Protein AF-A0A6J5FHF0-F1 (afdb_monomer_lite)

Secondary structure (DSSP, 8-state):
---HHHHHHHHHHHHHHHHHHHHHH-SSHHHHHHHHHHHHHHHHHHHHHHSTTTHHHHTTHHHHHHHHHHHHHHHHHHHHHHHHHHHT-HHHHHHHHHHHHIIIIIIHHHHHHHHTT-S-HHHHHHHHHHHHHHHHHHHHHTT-HHHHHHHHHHHHHHHHHTSPPPPP----------

Foldseek 3Di:
DDDPLRLQQLLLVLQLLLLVLQLVVPPDPLSVVLSVLSNVLSVVLNVQSVDPPRNVVSVLVNLVSLLVSLVSQLVQLVVQLVVCVVVVNVLSNLLSVLSNCLSVPQSNVLSVCVNVVNDDLLSSLVSQLSSLVSQLSSCVSVVNVSSNVSSVSSNVSSVVSNDDDPDPPPPPDPPPDD

Radius of gyration: 18.38 Å; chains: 1; bounding box: 41×27×75 Å

pLDDT: mean 75.85, std 14.88, range [37.03, 94.38]

Sequence (178 aa):
MLSRKSKAIASPVIFLLSSLGLTSTGPNALVVIGGMCLSLAATLCLFANLIPGFGARYGRLIPTFSLLSNVPLTINGIFMVQGGMATGHTGLAVAGACLALSNAVFYGSANLRGFLGKISAKAHAHYSMVAGLLIAVAGAALFNPVLTFIGFGYVMEASLRKRPMPAPAEEMEPEIAA

Organism: NCBI:txid1723730

Structure (mmCIF, N/CA/C/O backbone):
data_AF-A0A6J5FHF0-F1
#
_entry.id   AF-A0A6J5FHF0-F1
#
loop_
_atom_site.group_PDB
_atom_site.id
_atom_site.type_symbol
_atom_site.label_atom_id
_atom_site.label_alt_id
_atom_site.label_comp_id
_atom_site.label_asym_id
_atom_site.label_entity_id
_atom_site.label_seq_id
_atom_site.pdbx_PDB_ins_code
_atom_site.Cartn_x
_atom_site.Cartn_y
_atom_site.Cartn_z
_atom_site.occupancy
_atom_site.B_iso_or_equiv
_atom_site.auth_seq_id
_atom_site.auth_comp_id
_atom_site.auth_asym_id
_atom_site.auth_atom_id
_atom_site.pdbx_PDB_model_num
ATOM 1 N N . MET A 1 1 ? -8.012 -14.762 21.261 1.00 47.78 1 MET A N 1
ATOM 2 C CA . MET A 1 1 ? -8.523 -13.482 20.706 1.00 47.78 1 MET A CA 1
ATOM 3 C C . MET A 1 1 ? -7.720 -12.341 21.322 1.00 47.78 1 MET A C 1
ATOM 5 O O . MET A 1 1 ? -7.587 -12.328 22.534 1.00 47.78 1 MET A O 1
ATOM 9 N N . LEU A 1 2 ? -7.156 -11.422 20.530 1.00 48.09 2 LEU A N 1
ATOM 10 C CA . LEU A 1 2 ? -6.425 -10.253 21.055 1.00 48.09 2 LEU A CA 1
ATOM 11 C C . LEU A 1 2 ? -7.374 -9.306 21.815 1.00 48.09 2 LEU A C 1
ATOM 13 O O . LEU A 1 2 ? -8.484 -9.056 21.333 1.00 48.09 2 LEU A O 1
ATOM 17 N N . SER A 1 3 ? -6.933 -8.768 22.960 1.00 63.22 3 SER A N 1
ATOM 18 C CA . SER A 1 3 ? -7.701 -7.784 23.741 1.00 63.22 3 SER A CA 1
ATOM 19 C C . SER A 1 3 ? -7.915 -6.481 22.947 1.00 63.22 3 SER A C 1
ATOM 21 O O . SER A 1 3 ? -7.184 -6.201 21.991 1.00 63.22 3 SER A O 1
ATOM 23 N N . ARG A 1 4 ? -8.908 -5.655 23.325 1.00 56.09 4 ARG A N 1
ATOM 24 C CA . ARG A 1 4 ? -9.188 -4.357 22.665 1.00 56.09 4 ARG A CA 1
ATOM 25 C C . ARG A 1 4 ? -7.950 -3.455 22.609 1.00 56.09 4 ARG A C 1
ATOM 27 O O . ARG A 1 4 ? -7.680 -2.865 21.566 1.00 56.09 4 ARG A O 1
ATOM 34 N N . LYS A 1 5 ? -7.163 -3.421 23.690 1.00 58.66 5 LYS A N 1
ATOM 35 C CA . LYS A 1 5 ? -5.894 -2.680 23.758 1.00 58.66 5 LYS A CA 1
ATOM 36 C C . LYS A 1 5 ? -4.866 -3.249 22.777 1.00 58.66 5 LYS A C 1
ATOM 38 O O . LYS A 1 5 ? -4.247 -2.501 22.030 1.00 58.66 5 LYS A O 1
ATOM 43 N N . SER A 1 6 ? -4.757 -4.575 22.691 1.00 58.62 6 SER A N 1
ATOM 44 C CA . SER A 1 6 ? -3.827 -5.233 21.768 1.00 58.62 6 SER A CA 1
ATOM 45 C C . SER A 1 6 ? -4.174 -4.983 20.295 1.00 58.62 6 SER A C 1
ATOM 47 O O . SER A 1 6 ? -3.270 -4.800 19.491 1.00 58.62 6 SER A O 1
ATOM 49 N N . LYS A 1 7 ? -5.461 -4.908 19.920 1.00 57.69 7 LYS A N 1
ATOM 50 C CA . LYS A 1 7 ? -5.877 -4.563 18.542 1.00 57.69 7 LYS A CA 1
ATOM 51 C C . LYS A 1 7 ? -5.636 -3.091 18.194 1.00 57.69 7 LYS A C 1
ATOM 53 O O . LYS A 1 7 ? -5.236 -2.788 17.067 1.00 57.69 7 LYS A O 1
ATOM 58 N N . ALA A 1 8 ? -5.862 -2.197 19.159 1.00 62.22 8 ALA A N 1
ATOM 59 C CA . ALA A 1 8 ? -5.604 -0.766 19.013 1.00 62.22 8 ALA A CA 1
ATOM 60 C C . ALA A 1 8 ? -4.111 -0.462 18.804 1.00 62.22 8 ALA A C 1
ATOM 62 O O . ALA A 1 8 ? -3.779 0.493 18.112 1.00 62.22 8 ALA A O 1
ATOM 63 N N . ILE A 1 9 ? -3.221 -1.299 19.347 1.00 64.81 9 ILE A N 1
ATOM 64 C CA . ILE A 1 9 ? -1.764 -1.189 19.181 1.00 64.81 9 ILE A CA 1
ATOM 65 C C . ILE A 1 9 ? -1.276 -1.950 17.939 1.00 64.81 9 ILE A C 1
ATOM 67 O O . ILE A 1 9 ? -0.436 -1.445 17.201 1.00 64.81 9 ILE A O 1
ATOM 71 N N . ALA A 1 10 ? -1.827 -3.134 17.653 1.00 65.81 10 ALA A N 1
ATOM 72 C CA . ALA A 1 10 ? -1.384 -3.961 16.530 1.00 65.81 10 ALA A CA 1
ATOM 73 C C . ALA A 1 10 ? -1.563 -3.269 15.171 1.00 65.81 10 ALA A C 1
ATOM 75 O O . ALA A 1 10 ? -0.702 -3.394 14.307 1.00 65.81 10 ALA A O 1
ATOM 76 N N . SER A 1 11 ? -2.650 -2.514 14.984 1.00 67.25 11 SER A N 1
ATOM 77 C CA . SER A 1 11 ? -2.938 -1.879 13.690 1.00 67.25 11 SER A CA 1
ATOM 78 C C . SER A 1 11 ? -1.938 -0.757 13.350 1.00 67.25 11 SER A C 1
ATOM 80 O O . SER A 1 11 ? -1.347 -0.816 12.272 1.00 67.25 11 SER A O 1
ATOM 82 N N . PRO A 1 12 ? -1.648 0.211 14.250 1.00 68.25 12 PRO A N 1
ATOM 83 C CA . PRO A 1 12 ? -0.564 1.176 14.051 1.00 68.25 12 PRO A CA 1
ATOM 84 C C . PRO A 1 12 ? 0.818 0.535 13.915 1.00 68.25 12 PRO A C 1
ATOM 86 O O . PRO A 1 12 ? 1.611 1.017 13.119 1.00 68.25 12 PRO A O 1
ATOM 89 N N . VAL A 1 13 ? 1.112 -0.550 14.644 1.00 73.81 13 VAL A N 1
ATOM 90 C CA . VAL A 1 13 ? 2.405 -1.252 14.533 1.00 73.81 13 VAL A CA 1
ATOM 91 C C . VAL A 1 13 ? 2.569 -1.898 13.158 1.00 73.81 13 VAL A C 1
ATOM 93 O O . VAL A 1 13 ? 3.599 -1.708 12.519 1.00 73.81 13 VAL A O 1
ATOM 96 N N . ILE A 1 14 ? 1.558 -2.619 12.665 1.00 71.69 14 ILE A N 1
ATOM 97 C CA . ILE A 1 14 ? 1.587 -3.220 11.321 1.00 71.69 14 ILE A CA 1
ATOM 98 C C . ILE A 1 14 ? 1.722 -2.126 10.260 1.00 71.69 14 ILE A C 1
ATOM 100 O O . ILE A 1 14 ? 2.511 -2.268 9.326 1.00 71.69 14 ILE A O 1
ATOM 104 N N . PHE A 1 15 ? 0.990 -1.023 10.424 1.00 72.62 15 PHE A N 1
ATOM 105 C CA . PHE A 1 15 ? 1.056 0.122 9.522 1.00 72.62 15 PHE A CA 1
ATOM 106 C C . PHE A 1 15 ? 2.447 0.775 9.535 1.00 72.62 15 PHE A C 1
ATOM 108 O O . PHE A 1 15 ? 2.986 1.043 8.468 1.00 72.62 15 PHE A O 1
ATOM 115 N N . LEU A 1 16 ? 3.061 0.932 10.715 1.00 79.88 16 LEU A N 1
ATOM 116 C CA . LEU A 1 16 ? 4.402 1.495 10.896 1.00 79.88 16 LEU A CA 1
ATOM 117 C C . LEU A 1 16 ? 5.485 0.615 10.273 1.00 79.88 16 LEU A C 1
ATOM 119 O O . LEU A 1 16 ? 6.341 1.105 9.545 1.00 79.88 16 LEU A O 1
ATOM 123 N N . LEU A 1 17 ? 5.450 -0.692 10.534 1.00 78.81 17 LEU A N 1
ATOM 124 C CA . LEU A 1 17 ? 6.390 -1.635 9.927 1.00 78.81 17 LEU A CA 1
ATOM 125 C C . LEU A 1 17 ? 6.252 -1.631 8.404 1.00 78.81 17 LEU A C 1
ATOM 127 O O . LEU A 1 17 ? 7.248 -1.644 7.682 1.00 78.81 17 LEU A O 1
ATOM 131 N N . SER A 1 18 ? 5.014 -1.550 7.918 1.00 72.88 18 SER A N 1
ATOM 132 C CA . SER A 1 18 ? 4.734 -1.522 6.489 1.00 72.88 18 SER A CA 1
ATOM 133 C C . SER A 1 18 ? 5.246 -0.249 5.820 1.00 72.88 18 SER A C 1
ATOM 135 O O . SER A 1 18 ? 5.879 -0.300 4.768 1.00 72.88 18 SER A O 1
ATOM 137 N N . SER A 1 19 ? 5.007 0.905 6.435 1.00 76.81 19 SER A N 1
ATOM 138 C CA . SER A 1 19 ? 5.447 2.196 5.916 1.00 76.81 19 SER A CA 1
ATOM 139 C C . SER A 1 19 ? 6.965 2.378 6.002 1.00 76.81 19 SER A C 1
ATOM 141 O O . SER A 1 19 ? 7.562 2.964 5.097 1.00 76.81 19 SER A O 1
ATOM 143 N N . LEU A 1 20 ? 7.607 1.829 7.039 1.00 81.19 20 LEU A N 1
ATOM 144 C CA . LEU A 1 20 ? 9.064 1.779 7.144 1.00 81.19 20 LEU A CA 1
ATOM 145 C C . LEU A 1 20 ? 9.659 0.891 6.049 1.00 81.19 20 LEU A C 1
ATOM 147 O O . LEU A 1 20 ? 10.632 1.290 5.415 1.00 81.19 20 LEU A O 1
ATOM 151 N N . GLY A 1 21 ? 9.037 -0.257 5.765 1.00 78.88 21 GLY A N 1
ATOM 152 C CA . GLY A 1 21 ? 9.425 -1.122 4.649 1.00 78.88 21 GLY A CA 1
ATOM 153 C C . GLY A 1 21 ? 9.294 -0.429 3.288 1.00 78.88 21 GLY A C 1
ATOM 154 O O . GLY A 1 21 ? 10.194 -0.529 2.458 1.00 78.88 21 GLY A O 1
ATOM 155 N N . LEU A 1 22 ? 8.221 0.336 3.066 1.00 75.19 22 LEU A N 1
ATOM 156 C CA . LEU A 1 22 ? 8.047 1.170 1.866 1.00 75.19 22 LEU A CA 1
ATOM 157 C C . LEU A 1 22 ? 9.104 2.277 1.763 1.00 75.19 22 LEU A C 1
ATOM 159 O O . LEU A 1 22 ? 9.606 2.545 0.676 1.00 75.19 22 LEU A O 1
ATOM 163 N N . THR A 1 23 ? 9.461 2.897 2.888 1.00 81.12 23 THR A N 1
ATOM 164 C CA . THR A 1 23 ? 10.517 3.917 2.946 1.00 81.12 23 THR A CA 1
ATOM 165 C C . THR A 1 23 ? 11.887 3.333 2.609 1.00 81.12 23 THR A C 1
ATOM 167 O O . THR A 1 23 ? 12.658 3.962 1.896 1.00 81.12 23 THR A O 1
ATOM 170 N N . SER A 1 24 ? 12.206 2.139 3.111 1.00 77.19 24 SER A N 1
ATOM 171 C CA . SER A 1 24 ? 13.538 1.545 2.953 1.00 77.19 24 SER A CA 1
ATOM 172 C C . SER A 1 24 ? 13.738 0.827 1.622 1.00 77.19 24 SER A C 1
ATOM 174 O O . SER A 1 24 ? 14.859 0.765 1.127 1.00 77.19 24 SER A O 1
ATOM 176 N N . THR A 1 25 ? 12.666 0.286 1.042 1.00 72.50 25 THR A N 1
ATOM 177 C CA . THR A 1 25 ? 12.721 -0.507 -0.200 1.00 72.50 25 THR A CA 1
ATOM 178 C C . THR A 1 25 ? 12.052 0.178 -1.388 1.00 72.50 25 THR A C 1
ATOM 180 O O . THR A 1 25 ? 11.856 -0.439 -2.437 1.00 72.50 25 THR A O 1
ATOM 183 N N . GLY A 1 26 ? 11.676 1.449 -1.228 1.00 69.44 26 GLY A N 1
ATOM 184 C CA . GLY A 1 26 ? 10.990 2.218 -2.253 1.00 69.44 26 GLY A CA 1
ATOM 185 C C . GLY A 1 26 ? 11.813 2.287 -3.545 1.00 69.44 26 GLY A C 1
ATOM 186 O O . GLY A 1 26 ? 12.977 2.679 -3.495 1.00 69.44 26 GLY A O 1
ATOM 187 N N . PRO A 1 27 ? 11.231 1.961 -4.715 1.00 70.62 27 PRO A N 1
ATOM 188 C CA . PRO A 1 27 ? 11.955 1.964 -5.987 1.00 70.62 27 PRO A CA 1
ATOM 189 C C . PRO A 1 27 ? 12.396 3.365 -6.437 1.00 70.62 27 PRO A C 1
ATOM 191 O O . PRO A 1 27 ? 13.185 3.482 -7.370 1.00 70.62 27 PRO A O 1
ATOM 194 N N . ASN A 1 28 ? 11.886 4.434 -5.810 1.00 77.75 28 ASN A N 1
ATOM 195 C CA . ASN A 1 28 ? 12.339 5.806 -6.022 1.00 77.75 28 ASN A CA 1
ATOM 196 C C . ASN A 1 28 ? 11.937 6.754 -4.883 1.00 77.75 28 ASN A C 1
ATOM 198 O O . ASN A 1 28 ? 11.167 6.404 -3.986 1.00 77.75 28 ASN A O 1
ATOM 202 N N . ALA A 1 29 ? 12.415 7.997 -4.981 1.00 80.44 29 ALA A N 1
ATOM 203 C CA . ALA A 1 29 ? 12.184 9.052 -4.002 1.00 80.44 29 ALA A CA 1
ATOM 204 C C . ALA A 1 29 ? 10.698 9.320 -3.707 1.00 80.44 29 ALA A C 1
ATOM 206 O O . ALA A 1 29 ? 10.357 9.593 -2.562 1.00 80.44 29 ALA A O 1
ATOM 207 N N . LEU A 1 30 ? 9.796 9.206 -4.690 1.00 80.06 30 LEU A N 1
ATOM 208 C CA . LEU A 1 30 ? 8.364 9.436 -4.461 1.00 80.06 30 LEU A CA 1
ATOM 209 C C . LEU A 1 30 ? 7.758 8.364 -3.547 1.00 80.06 30 LEU A C 1
ATOM 211 O O . LEU A 1 30 ? 6.991 8.695 -2.642 1.00 80.06 30 LEU A O 1
ATOM 215 N N . VAL A 1 31 ? 8.136 7.094 -3.723 1.00 76.75 31 VAL A N 1
ATOM 216 C CA . VAL A 1 31 ? 7.705 6.018 -2.814 1.00 76.75 31 VAL A CA 1
ATOM 217 C C . VAL A 1 31 ? 8.299 6.194 -1.430 1.00 76.75 31 VAL A C 1
ATOM 219 O O . VAL A 1 31 ? 7.584 6.025 -0.445 1.00 76.75 31 VAL A O 1
ATOM 222 N N . VAL A 1 32 ? 9.571 6.586 -1.352 1.00 81.56 32 VAL A N 1
ATOM 223 C CA . VAL A 1 32 ? 10.243 6.857 -0.078 1.00 81.56 32 VAL A CA 1
ATOM 224 C C . VAL A 1 32 ? 9.525 7.984 0.671 1.00 81.56 32 VAL A C 1
ATOM 226 O O . VAL A 1 32 ? 9.194 7.817 1.840 1.00 81.56 32 VAL A O 1
ATOM 229 N N . ILE A 1 33 ? 9.186 9.089 -0.001 1.00 82.38 33 ILE A N 1
ATOM 230 C CA . ILE A 1 33 ? 8.418 10.202 0.582 1.00 82.38 33 ILE A CA 1
ATOM 231 C C . ILE A 1 33 ? 7.037 9.734 1.055 1.00 82.38 33 ILE A C 1
ATOM 233 O O . ILE A 1 33 ? 6.651 10.021 2.189 1.00 82.38 33 ILE A O 1
ATOM 237 N N . GLY A 1 34 ? 6.312 8.968 0.234 1.00 79.62 34 GLY A N 1
ATOM 238 C CA . GLY A 1 34 ? 5.025 8.388 0.626 1.00 79.62 34 GLY A CA 1
ATOM 239 C C . GLY A 1 34 ? 5.141 7.488 1.862 1.00 79.62 34 GLY A C 1
ATOM 240 O O . GLY A 1 34 ? 4.358 7.624 2.804 1.00 79.62 34 GLY A O 1
ATOM 241 N N . GLY A 1 35 ? 6.158 6.624 1.898 1.00 80.56 35 GLY A N 1
ATOM 242 C CA . GLY A 1 35 ? 6.484 5.761 3.032 1.00 80.56 35 GLY A CA 1
ATOM 243 C C . GLY A 1 35 ? 6.832 6.545 4.299 1.00 80.56 35 GLY A C 1
ATOM 244 O O . GLY A 1 35 ? 6.345 6.201 5.378 1.00 80.56 35 GLY A O 1
ATOM 245 N N . MET A 1 36 ? 7.597 7.636 4.188 1.00 83.12 36 MET A N 1
ATOM 246 C CA . MET A 1 36 ? 7.930 8.507 5.321 1.00 83.12 36 MET A CA 1
ATOM 247 C C . MET A 1 36 ? 6.676 9.162 5.906 1.00 83.12 36 MET A C 1
ATOM 249 O O . MET A 1 36 ? 6.474 9.121 7.120 1.00 83.12 36 MET A O 1
ATOM 253 N N . CYS A 1 37 ? 5.793 9.704 5.059 1.00 80.56 37 CYS A N 1
ATOM 254 C CA . CYS A 1 37 ? 4.525 10.289 5.503 1.00 80.56 37 CYS A CA 1
ATOM 255 C C . CYS A 1 37 ? 3.636 9.261 6.219 1.00 80.56 37 CYS A C 1
ATOM 257 O O . CYS A 1 37 ? 3.074 9.556 7.276 1.00 80.56 37 CYS A O 1
ATOM 259 N N . LEU A 1 38 ? 3.543 8.042 5.680 1.00 79.25 38 LEU A N 1
ATOM 260 C CA . LEU A 1 38 ? 2.806 6.943 6.308 1.00 79.25 38 LEU A CA 1
ATOM 261 C C . LEU A 1 38 ? 3.432 6.522 7.647 1.00 79.25 38 LEU A C 1
ATOM 263 O O . LEU A 1 38 ? 2.706 6.292 8.611 1.00 79.25 38 LEU A O 1
ATOM 267 N N . SER A 1 39 ? 4.764 6.489 7.737 1.00 82.25 39 SER A N 1
ATOM 268 C CA . SER A 1 39 ? 5.495 6.128 8.962 1.00 82.25 39 SER A CA 1
ATOM 269 C C . SER A 1 39 ? 5.295 7.149 10.065 1.00 82.25 39 SER A C 1
ATOM 271 O O . SER A 1 39 ? 5.069 6.779 11.218 1.00 82.25 39 SER A O 1
ATOM 273 N N . LEU A 1 40 ? 5.297 8.434 9.714 1.00 80.50 40 LEU A N 1
ATOM 274 C CA . LEU A 1 40 ? 4.969 9.501 10.648 1.00 80.50 40 LEU A CA 1
ATOM 275 C C . LEU A 1 40 ? 3.533 9.351 11.167 1.00 80.50 40 LEU A C 1
ATOM 277 O O . LEU A 1 40 ? 3.310 9.404 12.374 1.00 80.50 40 LEU A O 1
ATOM 281 N N . ALA A 1 41 ? 2.568 9.086 10.281 1.00 76.44 41 ALA A N 1
ATOM 282 C CA . ALA A 1 41 ? 1.174 8.869 10.666 1.00 76.44 41 ALA A CA 1
ATOM 283 C C . ALA A 1 41 ? 1.007 7.659 11.598 1.00 76.44 41 ALA A C 1
ATOM 285 O O . ALA A 1 41 ? 0.328 7.746 12.622 1.00 76.44 41 ALA A O 1
ATOM 286 N N . ALA A 1 42 ? 1.659 6.542 11.270 1.00 76.38 42 ALA A N 1
ATOM 287 C CA . ALA A 1 42 ? 1.642 5.327 12.073 1.00 76.38 42 ALA A CA 1
ATOM 288 C C . ALA A 1 42 ? 2.229 5.561 13.470 1.00 76.38 42 ALA A C 1
ATOM 290 O O . ALA A 1 42 ? 1.633 5.169 14.473 1.00 76.38 42 ALA A O 1
ATOM 291 N N . THR A 1 43 ? 3.368 6.255 13.522 1.00 79.06 43 THR A N 1
ATOM 292 C CA . THR A 1 43 ? 4.073 6.609 14.756 1.00 79.06 43 THR A CA 1
ATOM 293 C C . THR A 1 43 ? 3.205 7.500 15.635 1.00 79.06 43 THR A C 1
ATOM 295 O O . THR A 1 43 ? 2.976 7.173 16.798 1.00 79.06 43 THR A O 1
ATOM 298 N N . LEU A 1 44 ? 2.643 8.579 15.079 1.00 73.62 44 LEU A N 1
ATOM 299 C CA . LEU A 1 44 ? 1.747 9.483 15.807 1.00 73.62 44 LEU A CA 1
ATOM 300 C C . LEU A 1 44 ? 0.559 8.736 16.416 1.00 73.62 44 LEU A C 1
ATOM 302 O O . LEU A 1 44 ? 0.159 9.024 17.541 1.00 73.62 44 LEU A O 1
ATOM 306 N N . CYS A 1 45 ? 0.010 7.753 15.710 1.00 72.69 45 CYS A N 1
ATOM 307 C CA . CYS A 1 45 ? -1.143 7.004 16.198 1.00 72.69 45 CYS A CA 1
ATOM 308 C C . CYS A 1 45 ? -0.793 5.901 17.178 1.00 72.69 45 CYS A C 1
ATOM 310 O O . CYS A 1 45 ? -1.580 5.640 18.085 1.00 72.69 45 CYS A O 1
ATOM 312 N N . LEU A 1 46 ? 0.395 5.315 17.060 1.00 74.69 46 LEU A N 1
ATOM 313 C CA . LEU A 1 46 ? 0.942 4.462 18.101 1.00 74.69 46 LEU A CA 1
ATOM 314 C C . LEU A 1 46 ? 1.105 5.258 19.403 1.00 74.69 46 LEU A C 1
ATOM 316 O O . LEU A 1 46 ? 0.553 4.855 20.423 1.00 74.69 46 LEU A O 1
ATOM 320 N N . PHE A 1 47 ? 1.759 6.425 19.353 1.00 72.44 47 PHE A N 1
ATOM 321 C CA . PHE A 1 47 ? 1.928 7.300 20.518 1.00 72.44 47 PHE A CA 1
ATOM 322 C C . PHE A 1 47 ? 0.593 7.779 21.092 1.00 72.44 47 PHE A C 1
ATOM 324 O O . PHE A 1 47 ? 0.382 7.717 22.301 1.00 72.44 47 PHE A O 1
ATOM 331 N N . ALA A 1 48 ? -0.346 8.200 20.243 1.00 68.56 48 ALA A N 1
ATOM 332 C CA . ALA A 1 48 ? -1.643 8.681 20.702 1.00 68.56 48 ALA A CA 1
ATOM 333 C C . ALA A 1 48 ? -2.495 7.570 21.349 1.00 68.56 48 ALA A C 1
ATOM 335 O O . ALA A 1 48 ? -3.264 7.856 22.263 1.00 68.56 48 ALA A O 1
ATOM 336 N N . ASN A 1 49 ? -2.339 6.308 20.931 1.00 66.12 49 ASN A N 1
ATOM 337 C CA . ASN A 1 49 ? -3.012 5.162 21.557 1.00 66.12 49 ASN A CA 1
ATOM 338 C C . ASN A 1 49 ? -2.393 4.737 22.899 1.00 66.12 49 ASN A C 1
ATOM 340 O O . ASN A 1 49 ? -3.040 4.008 23.650 1.00 66.12 49 ASN A O 1
ATOM 344 N N . LEU A 1 50 ? -1.173 5.184 23.216 1.00 68.94 50 LEU A N 1
ATOM 345 C CA . LEU A 1 50 ? -0.530 4.943 24.512 1.00 68.94 50 LEU A CA 1
ATOM 346 C C . LEU A 1 50 ? -0.973 5.947 25.589 1.00 68.94 50 LEU A C 1
ATOM 348 O O . LEU A 1 50 ? -0.823 5.661 26.774 1.00 68.94 50 LEU A O 1
ATOM 352 N N . ILE A 1 51 ? -1.550 7.092 25.203 1.00 67.50 51 ILE A N 1
ATOM 353 C CA . ILE A 1 51 ? -2.012 8.135 26.129 1.00 67.50 51 ILE A CA 1
ATOM 354 C C . ILE A 1 51 ? -3.547 8.065 26.264 1.00 67.50 51 ILE A C 1
ATOM 356 O O . ILE A 1 51 ? -4.261 8.323 25.285 1.00 67.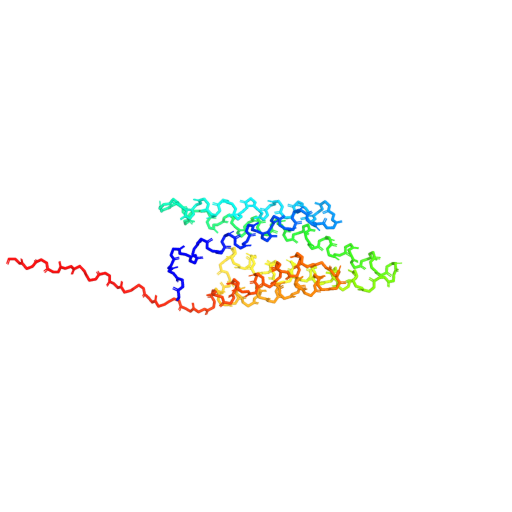50 51 ILE A O 1
ATOM 360 N N . PRO A 1 52 ? -4.091 7.753 27.458 1.00 58.00 52 PRO A N 1
ATOM 361 C CA . PRO A 1 52 ? -5.535 7.727 27.696 1.00 58.00 52 PRO A CA 1
ATOM 362 C C . PRO A 1 52 ? -6.197 9.060 27.307 1.00 58.00 52 PRO A C 1
ATOM 364 O O . PRO A 1 52 ? -5.735 10.128 27.694 1.00 58.00 52 PRO A O 1
ATOM 367 N N . GLY A 1 53 ? -7.267 9.010 26.508 1.00 58.50 53 GLY A N 1
ATOM 368 C CA . GLY A 1 53 ? -8.022 10.196 26.070 1.00 58.50 53 GLY A CA 1
ATOM 369 C C . GLY A 1 53 ? -7.421 10.988 24.896 1.00 58.50 53 GLY A C 1
ATOM 370 O O . GLY A 1 53 ? -8.135 11.765 24.264 1.00 58.50 53 GLY A O 1
ATOM 371 N N . PHE A 1 54 ? -6.154 10.766 24.531 1.00 55.22 54 PHE A N 1
ATOM 372 C CA . PHE A 1 54 ? -5.476 11.515 23.460 1.00 55.22 54 PHE A CA 1
ATOM 373 C C . PHE A 1 54 ? -5.665 10.879 22.070 1.00 55.22 54 PHE A C 1
ATOM 375 O O . PHE A 1 54 ? -5.830 11.590 21.074 1.00 55.22 54 PHE A O 1
ATOM 382 N N . GLY A 1 55 ? -5.738 9.543 21.999 1.00 52.38 55 GLY A N 1
ATOM 383 C CA . GLY A 1 55 ? -5.898 8.761 20.761 1.00 52.38 55 GLY A CA 1
ATOM 384 C C . GLY A 1 55 ? -7.052 9.201 19.852 1.00 52.38 55 GLY A C 1
ATOM 385 O O . GLY A 1 55 ? -6.915 9.211 18.627 1.00 52.38 55 GLY A O 1
ATOM 386 N N . ALA A 1 56 ? -8.163 9.663 20.436 1.00 53.56 56 ALA A N 1
ATOM 387 C CA . ALA A 1 56 ? -9.336 10.121 19.691 1.00 53.56 56 ALA A CA 1
ATOM 388 C C . ALA A 1 56 ? -9.084 11.402 18.867 1.00 53.56 56 ALA A C 1
ATOM 390 O O . ALA A 1 56 ? -9.692 11.576 17.810 1.00 53.56 56 ALA A O 1
ATOM 391 N N . ARG A 1 57 ? -8.169 12.287 19.302 1.00 52.78 57 ARG A N 1
ATOM 392 C CA . ARG A 1 57 ? -7.840 13.535 18.582 1.00 52.78 57 ARG A CA 1
ATOM 393 C C . ARG A 1 57 ? -6.961 13.293 17.352 1.00 52.78 57 ARG A C 1
ATOM 395 O O . ARG A 1 57 ? -7.155 13.949 16.332 1.00 52.78 57 ARG A O 1
ATOM 402 N N . TYR A 1 58 ? -6.046 12.325 17.416 1.00 53.50 58 TYR A N 1
ATOM 403 C CA . TYR A 1 58 ? -5.071 12.050 16.348 1.00 53.50 58 TYR A CA 1
ATOM 404 C C . TYR A 1 58 ? -5.570 11.040 15.311 1.00 53.50 58 TYR A C 1
ATOM 406 O O . TYR A 1 58 ? -5.025 10.975 14.211 1.00 53.50 58 TYR A O 1
ATOM 414 N N . GLY A 1 59 ? -6.668 10.328 15.590 1.00 54.28 59 GLY A N 1
ATOM 415 C CA . GLY A 1 59 ? -7.344 9.483 14.600 1.00 54.28 59 GLY A CA 1
ATOM 416 C C . GLY A 1 59 ? -7.772 10.231 13.328 1.00 54.28 59 GLY A C 1
ATOM 417 O O . GLY A 1 59 ? -7.938 9.604 12.288 1.00 54.28 59 GLY A O 1
ATOM 418 N N . ARG A 1 60 ? -7.892 11.568 13.374 1.00 58.44 60 ARG A N 1
ATOM 419 C CA . ARG A 1 60 ? -8.171 12.425 12.205 1.00 58.44 60 ARG A CA 1
ATOM 420 C C . ARG A 1 60 ? -6.939 12.774 11.366 1.00 58.44 60 ARG A C 1
ATOM 422 O O . ARG A 1 60 ? -7.105 13.232 10.242 1.00 58.44 60 ARG A O 1
ATOM 429 N N . LEU A 1 61 ? -5.725 12.559 11.876 1.00 64.00 61 LEU A N 1
ATOM 430 C CA . LEU A 1 61 ? -4.485 12.832 11.141 1.00 64.00 61 LEU A CA 1
ATOM 431 C C . LEU A 1 61 ? -4.064 11.650 10.259 1.00 64.00 61 LEU A C 1
ATOM 433 O O . LEU A 1 61 ? -3.519 11.883 9.182 1.00 64.00 61 LEU A O 1
ATOM 437 N N . ILE A 1 62 ? -4.380 10.402 10.644 1.00 66.25 62 ILE A N 1
ATOM 438 C CA . ILE A 1 62 ? -4.111 9.212 9.806 1.00 66.25 62 ILE A CA 1
ATOM 439 C C . ILE A 1 62 ? -4.717 9.357 8.411 1.00 66.25 62 ILE A C 1
ATOM 441 O O . ILE A 1 62 ? -3.980 9.169 7.444 1.00 66.25 62 ILE A O 1
ATOM 445 N N . PRO A 1 63 ? -6.014 9.696 8.261 1.00 66.12 63 PRO A N 1
ATOM 446 C CA . PRO A 1 63 ? -6.631 9.809 6.949 1.00 66.12 63 PRO A CA 1
ATOM 447 C C . PRO A 1 63 ? -5.971 10.908 6.118 1.00 66.12 63 PRO A C 1
ATOM 449 O O . PRO A 1 63 ? -5.744 10.698 4.934 1.00 66.12 63 PRO A O 1
ATOM 452 N N . THR A 1 64 ? -5.596 12.033 6.736 1.00 71.25 64 THR A N 1
ATOM 453 C CA . THR A 1 64 ? -4.934 13.158 6.060 1.00 71.25 64 THR A CA 1
ATOM 454 C C . THR A 1 64 ? -3.550 12.777 5.545 1.00 71.25 64 THR A C 1
ATOM 456 O O . THR A 1 64 ? -3.278 12.934 4.359 1.00 71.25 64 THR A O 1
ATOM 459 N N . PHE A 1 65 ? -2.681 12.217 6.390 1.00 72.19 65 PHE A N 1
ATOM 460 C CA . PHE A 1 65 ? -1.350 11.782 5.952 1.00 72.19 65 PHE A CA 1
ATOM 461 C C . PHE A 1 65 ? -1.419 10.619 4.958 1.00 72.19 65 PHE A C 1
ATOM 463 O O . PHE A 1 65 ? -0.652 10.589 3.997 1.00 72.19 65 PHE A O 1
ATOM 470 N N . SER A 1 66 ? -2.375 9.703 5.134 1.00 71.69 66 SER A N 1
ATOM 471 C CA . SER A 1 66 ? -2.599 8.607 4.185 1.00 71.69 66 SER A CA 1
ATOM 472 C C . SER A 1 66 ? -3.078 9.134 2.829 1.00 71.69 66 SER A C 1
ATOM 474 O O . SER A 1 66 ? -2.584 8.695 1.795 1.00 71.69 66 SER A O 1
ATOM 476 N N . LEU A 1 67 ? -3.978 10.124 2.803 1.00 76.31 67 LEU A N 1
ATOM 477 C CA . LEU A 1 67 ? -4.390 10.816 1.576 1.00 76.31 67 LEU A CA 1
ATOM 478 C C . LEU A 1 67 ? -3.208 11.486 0.878 1.00 76.31 67 LEU A C 1
ATOM 480 O O . LEU A 1 67 ? -3.040 11.311 -0.327 1.00 76.31 67 LEU A O 1
ATOM 484 N N . LEU A 1 68 ? -2.372 12.202 1.632 1.00 77.25 68 LEU A N 1
ATOM 485 C CA . LEU A 1 68 ? -1.184 12.859 1.088 1.00 77.25 68 LEU A CA 1
ATOM 486 C C . LEU A 1 68 ? -0.184 11.850 0.516 1.00 77.25 68 LEU A C 1
ATOM 488 O O . LEU A 1 68 ? 0.400 12.110 -0.529 1.00 77.25 68 LEU A O 1
ATOM 492 N N . SER A 1 69 ? -0.031 10.680 1.143 1.00 79.06 69 SER A N 1
ATOM 493 C CA . SER A 1 69 ? 0.862 9.624 0.652 1.00 79.06 69 SER A CA 1
ATOM 494 C C . SER A 1 69 ? 0.349 8.901 -0.599 1.00 79.06 69 SER A C 1
ATOM 496 O O . SER A 1 69 ? 1.149 8.410 -1.394 1.00 79.06 69 SER A O 1
ATOM 498 N N . ASN A 1 70 ? -0.970 8.872 -0.825 1.00 84.19 70 ASN A N 1
ATOM 499 C CA . ASN A 1 70 ? -1.557 8.174 -1.971 1.00 84.19 70 ASN A CA 1
ATOM 500 C C . ASN A 1 70 ? -1.155 8.822 -3.304 1.00 84.19 70 ASN A C 1
ATOM 502 O O . ASN A 1 70 ? -1.014 8.124 -4.306 1.00 84.19 70 ASN A O 1
ATOM 506 N N . VAL A 1 71 ? -0.946 10.142 -3.325 1.00 83.12 71 VAL A N 1
ATOM 507 C CA . VAL A 1 71 ? -0.560 10.893 -4.530 1.00 83.12 71 VAL A CA 1
ATOM 508 C C . VAL A 1 71 ? 0.825 10.481 -5.056 1.00 83.12 71 VAL A C 1
ATOM 510 O O . VAL A 1 71 ? 0.887 9.995 -6.188 1.00 83.12 71 VAL A O 1
ATOM 513 N N . PRO A 1 72 ? 1.931 10.593 -4.290 1.00 82.69 72 PRO A N 1
ATOM 514 C CA . PRO A 1 72 ? 3.250 10.196 -4.779 1.00 82.69 72 PRO A CA 1
ATOM 515 C C . PRO A 1 72 ? 3.333 8.693 -5.085 1.00 82.69 72 PRO A C 1
ATOM 517 O O . PRO A 1 72 ? 3.976 8.313 -6.062 1.00 82.69 72 PRO A O 1
ATOM 520 N N . LEU A 1 73 ? 2.631 7.838 -4.328 1.00 83.94 73 LEU A N 1
ATOM 521 C CA . LEU A 1 73 ? 2.561 6.400 -4.613 1.00 83.94 73 LEU A CA 1
ATOM 522 C C . LEU A 1 73 ? 1.822 6.095 -5.928 1.00 83.94 73 LEU A C 1
ATOM 524 O O . LEU A 1 73 ? 2.240 5.210 -6.675 1.00 83.94 73 LEU A O 1
ATOM 528 N N . THR A 1 74 ? 0.765 6.851 -6.243 1.00 88.81 74 THR A N 1
ATOM 529 C CA . THR A 1 74 ? 0.042 6.742 -7.520 1.00 88.81 74 THR A CA 1
ATOM 530 C C . THR A 1 74 ? 0.911 7.189 -8.690 1.00 88.81 74 THR A C 1
ATOM 532 O O . THR A 1 74 ? 1.030 6.461 -9.674 1.00 88.81 74 THR A O 1
ATOM 535 N N . ILE A 1 75 ? 1.544 8.363 -8.579 1.00 85.94 75 ILE A N 1
ATOM 536 C CA . ILE A 1 75 ? 2.432 8.910 -9.618 1.00 85.94 75 ILE A CA 1
ATOM 537 C C . ILE A 1 75 ? 3.576 7.937 -9.901 1.00 85.94 75 ILE A C 1
ATOM 539 O O . ILE A 1 75 ? 3.874 7.650 -11.058 1.00 85.94 75 ILE A O 1
ATOM 543 N N . ASN A 1 76 ? 4.172 7.370 -8.851 1.00 85.62 76 ASN A N 1
ATOM 544 C CA . ASN A 1 76 ? 5.184 6.344 -9.023 1.00 85.62 76 ASN A CA 1
ATOM 545 C C . ASN A 1 76 ? 4.653 5.124 -9.796 1.00 85.62 76 ASN A C 1
ATOM 547 O O . ASN A 1 76 ? 5.304 4.663 -10.729 1.00 85.62 76 ASN A O 1
ATOM 551 N N . GLY A 1 77 ? 3.469 4.618 -9.437 1.00 89.44 77 GLY A N 1
ATOM 552 C CA . GLY A 1 77 ? 2.851 3.508 -10.161 1.00 89.44 77 GLY A CA 1
ATOM 553 C C . GLY A 1 77 ? 2.707 3.803 -11.658 1.00 89.44 77 GLY A C 1
ATOM 554 O O . GLY A 1 77 ? 3.058 2.965 -12.484 1.00 89.44 77 GLY A O 1
ATOM 555 N N . ILE A 1 78 ? 2.299 5.024 -12.018 1.00 92.12 78 ILE A N 1
ATOM 556 C CA . ILE A 1 78 ? 2.198 5.471 -13.418 1.00 92.12 78 ILE A CA 1
ATOM 557 C C . ILE A 1 78 ? 3.570 5.470 -14.108 1.00 92.12 78 ILE A C 1
ATOM 559 O O . ILE A 1 78 ? 3.688 4.948 -15.217 1.00 92.12 78 ILE A O 1
ATOM 563 N N . PHE A 1 79 ? 4.619 5.986 -13.462 1.00 91.12 79 PHE A N 1
ATOM 564 C CA . PHE A 1 79 ? 5.968 5.954 -14.036 1.00 91.12 79 PHE A CA 1
ATOM 565 C C . PHE A 1 79 ? 6.503 4.533 -14.210 1.00 91.12 79 PHE A C 1
ATOM 567 O O . PHE A 1 79 ? 7.151 4.245 -15.212 1.00 91.12 79 PHE A O 1
ATOM 574 N N . MET A 1 80 ? 6.197 3.622 -13.286 1.00 91.88 80 MET A N 1
ATOM 575 C CA . MET A 1 80 ? 6.548 2.209 -13.430 1.00 91.88 80 MET A CA 1
ATOM 576 C C . MET A 1 80 ? 5.802 1.550 -14.596 1.00 91.88 80 MET A C 1
ATOM 578 O O . MET A 1 80 ? 6.402 0.759 -15.319 1.00 91.88 80 MET A O 1
ATOM 582 N N . VAL A 1 81 ? 4.531 1.904 -14.836 1.00 93.38 81 VAL A N 1
ATOM 583 C CA . VAL A 1 81 ? 3.799 1.465 -16.040 1.00 93.38 81 VAL A CA 1
ATOM 584 C C . VAL A 1 81 ? 4.515 1.943 -17.296 1.00 93.38 81 VAL A C 1
ATOM 586 O O . VAL A 1 81 ? 4.854 1.127 -18.149 1.00 93.38 81 VAL A O 1
ATOM 589 N N . GLN A 1 82 ? 4.790 3.244 -17.391 1.00 90.81 82 GLN A N 1
ATOM 590 C CA . GLN A 1 82 ? 5.448 3.832 -18.558 1.00 90.81 82 GLN A CA 1
ATOM 591 C C . GLN A 1 82 ? 6.837 3.230 -18.797 1.00 90.81 82 GLN A C 1
ATOM 593 O O . GLN A 1 82 ? 7.136 2.802 -19.909 1.00 90.81 82 GLN A O 1
ATOM 598 N N . GLY A 1 83 ? 7.662 3.133 -17.752 1.00 87.50 83 GLY A N 1
ATOM 599 C CA . GLY A 1 83 ? 8.998 2.546 -17.826 1.00 87.50 83 GLY A CA 1
ATOM 600 C C . GLY A 1 83 ? 8.968 1.058 -18.173 1.00 87.50 83 GLY A C 1
ATOM 601 O O . GLY A 1 83 ? 9.740 0.612 -19.018 1.00 87.50 83 GLY A O 1
ATOM 602 N N . GLY A 1 84 ? 8.045 0.292 -17.586 1.00 90.81 84 GLY A N 1
ATOM 603 C CA . GLY A 1 84 ? 7.871 -1.130 -17.885 1.00 90.81 84 GLY A CA 1
ATOM 604 C C . GLY A 1 84 ? 7.417 -1.374 -19.323 1.00 90.81 84 GLY A C 1
ATOM 605 O O . GLY A 1 84 ? 7.945 -2.259 -19.987 1.00 90.81 84 GLY A O 1
ATOM 606 N N . MET A 1 85 ? 6.500 -0.553 -19.842 1.00 93.69 85 MET A N 1
ATOM 607 C CA . MET A 1 85 ? 6.082 -0.616 -21.246 1.00 93.69 85 MET A CA 1
ATOM 608 C C . MET A 1 85 ? 7.214 -0.221 -22.202 1.00 93.69 85 MET A C 1
ATOM 610 O O . MET A 1 85 ? 7.441 -0.920 -23.184 1.00 93.69 85 MET A O 1
ATOM 614 N N . ALA A 1 86 ? 7.950 0.854 -21.904 1.00 93.12 86 ALA A N 1
ATOM 615 C CA . ALA A 1 86 ? 9.044 1.337 -22.750 1.00 93.12 86 ALA A CA 1
ATOM 616 C C . ALA A 1 86 ? 10.226 0.356 -22.833 1.00 93.12 86 ALA A C 1
ATOM 618 O O . ALA A 1 86 ? 10.915 0.303 -23.847 1.00 93.12 86 ALA A O 1
ATOM 619 N N . THR A 1 87 ? 10.458 -0.425 -21.776 1.00 93.00 87 THR A N 1
ATOM 620 C CA . THR A 1 87 ? 11.576 -1.381 -21.682 1.00 93.00 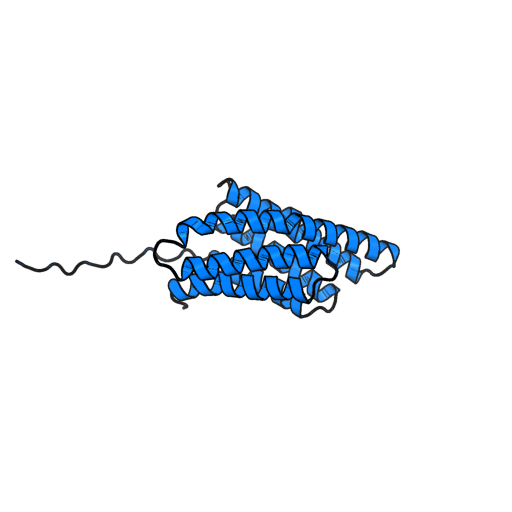87 THR A CA 1
ATOM 621 C C . THR A 1 87 ? 11.173 -2.829 -21.972 1.00 93.00 87 THR A C 1
ATOM 623 O O . THR A 1 87 ? 12.024 -3.714 -21.948 1.00 93.00 87 THR A O 1
ATOM 626 N N . GLY A 1 88 ? 9.886 -3.102 -22.216 1.00 92.00 88 GLY A N 1
ATOM 627 C CA . GLY A 1 88 ? 9.361 -4.464 -22.368 1.00 92.00 88 GLY A CA 1
ATOM 628 C C . GLY A 1 88 ? 9.314 -5.277 -21.065 1.00 92.00 88 GLY A C 1
ATOM 629 O O . GLY A 1 88 ? 9.011 -6.470 -21.090 1.00 92.00 88 GLY A O 1
ATOM 630 N N . HIS A 1 89 ? 9.580 -4.659 -19.911 1.00 92.50 89 HIS A N 1
ATOM 631 C CA . HIS A 1 89 ? 9.556 -5.320 -18.611 1.00 92.50 89 HIS A CA 1
ATOM 632 C C . HIS A 1 89 ? 8.123 -5.413 -18.061 1.00 92.50 89 HIS A C 1
ATOM 634 O O . HIS A 1 89 ? 7.683 -4.612 -17.231 1.00 92.50 89 HIS A O 1
ATOM 640 N N . THR A 1 90 ? 7.391 -6.450 -18.469 1.00 92.12 90 THR A N 1
ATOM 641 C CA . THR A 1 90 ? 5.989 -6.695 -18.075 1.00 92.12 90 THR A CA 1
ATOM 642 C C . THR A 1 90 ? 5.764 -6.707 -16.562 1.00 92.12 90 THR A C 1
ATOM 644 O O . THR A 1 90 ? 4.797 -6.110 -16.095 1.00 92.12 90 THR A O 1
ATOM 647 N N . GLY A 1 91 ? 6.673 -7.299 -15.777 1.00 90.81 91 GLY A N 1
ATOM 648 C CA . GLY A 1 91 ? 6.576 -7.297 -14.307 1.00 90.81 91 GLY A CA 1
ATOM 649 C C . GLY A 1 91 ? 6.542 -5.889 -13.694 1.00 90.81 91 GLY A C 1
ATOM 650 O O . GLY A 1 91 ? 5.717 -5.609 -12.825 1.00 90.81 91 GLY A O 1
ATOM 651 N N . LEU A 1 92 ? 7.363 -4.967 -14.210 1.00 90.44 92 LEU A N 1
ATOM 652 C CA . LEU A 1 92 ? 7.412 -3.576 -13.766 1.00 90.44 92 LEU A CA 1
ATOM 653 C C . LEU A 1 92 ? 6.121 -2.834 -14.130 1.00 90.44 92 LEU A C 1
ATOM 655 O O . LEU A 1 92 ? 5.583 -2.097 -13.303 1.00 90.44 92 LEU A O 1
ATOM 659 N N . ALA A 1 93 ? 5.587 -3.085 -15.329 1.00 92.69 93 ALA A N 1
ATOM 660 C CA . ALA A 1 93 ? 4.335 -2.483 -15.768 1.00 92.69 93 ALA A CA 1
ATOM 661 C C . ALA A 1 93 ? 3.135 -2.961 -14.933 1.00 92.69 93 ALA A C 1
ATOM 663 O O . ALA A 1 93 ? 2.329 -2.148 -14.480 1.00 92.69 93 ALA A O 1
ATOM 664 N N . VAL A 1 94 ? 3.043 -4.267 -14.664 1.00 94.00 94 VAL A N 1
ATOM 665 C CA . VAL A 1 94 ? 1.993 -4.851 -13.813 1.00 94.00 94 VAL A CA 1
ATOM 666 C C . VAL A 1 94 ? 2.090 -4.318 -12.386 1.00 94.00 94 VAL A C 1
ATOM 668 O O . VAL A 1 94 ? 1.078 -3.908 -11.814 1.00 94.00 94 VAL A O 1
ATOM 671 N N . ALA A 1 95 ? 3.298 -4.272 -11.820 1.00 91.31 95 ALA A N 1
ATOM 672 C CA . ALA A 1 95 ? 3.515 -3.725 -10.488 1.00 91.31 95 ALA A CA 1
ATOM 673 C C . ALA A 1 95 ? 3.119 -2.246 -10.409 1.00 91.31 95 ALA A C 1
ATOM 675 O O . ALA A 1 95 ? 2.421 -1.845 -9.477 1.00 91.31 95 ALA A O 1
ATOM 676 N N . GLY A 1 96 ? 3.491 -1.456 -11.418 1.00 91.12 96 GLY A N 1
ATOM 677 C CA . GLY A 1 96 ? 3.098 -0.058 -11.535 1.00 91.12 96 GLY A CA 1
ATOM 678 C C . GLY A 1 96 ? 1.582 0.129 -11.570 1.00 91.12 96 GLY A C 1
ATOM 679 O O . GLY A 1 96 ? 1.039 0.922 -10.800 1.00 91.12 96 GLY A O 1
ATOM 680 N N . ALA A 1 97 ? 0.880 -0.655 -12.394 1.00 94.38 97 ALA A N 1
ATOM 681 C CA . ALA A 1 97 ? -0.575 -0.596 -12.505 1.00 94.38 97 ALA A CA 1
ATOM 682 C C . ALA A 1 97 ? -1.259 -0.968 -11.182 1.00 94.38 97 ALA A C 1
ATOM 684 O O . ALA A 1 97 ? -2.175 -0.275 -10.736 1.00 94.38 97 ALA A O 1
ATOM 685 N N . CYS A 1 98 ? -0.781 -2.021 -10.515 1.00 94.00 98 CYS A N 1
ATOM 686 C CA . CYS A 1 98 ? -1.315 -2.451 -9.227 1.00 94.00 98 CYS A CA 1
ATOM 687 C C . CYS A 1 98 ? -1.104 -1.392 -8.136 1.00 94.00 98 CYS A C 1
ATOM 689 O O . CYS A 1 98 ? -2.034 -1.102 -7.383 1.00 94.00 98 CYS A O 1
ATOM 691 N N . LEU A 1 99 ? 0.078 -0.768 -8.072 1.00 89.81 99 LEU A N 1
ATOM 692 C CA . LEU A 1 99 ? 0.357 0.315 -7.125 1.00 89.81 99 LEU A CA 1
ATOM 693 C C . LEU A 1 99 ? -0.486 1.561 -7.416 1.00 89.81 99 LEU A C 1
ATOM 695 O O . LEU A 1 99 ? -1.052 2.135 -6.485 1.00 89.81 99 LEU A O 1
ATOM 699 N N . ALA A 1 100 ? -0.626 1.956 -8.683 1.00 90.75 100 ALA A N 1
ATOM 700 C CA . ALA A 1 100 ? -1.452 3.097 -9.068 1.00 90.75 100 ALA A CA 1
ATOM 701 C C . ALA A 1 100 ? -2.929 2.866 -8.714 1.00 90.75 100 ALA A C 1
ATOM 703 O O . ALA A 1 100 ? -3.547 3.708 -8.066 1.00 90.75 100 ALA A O 1
ATOM 704 N N . LEU A 1 101 ? -3.486 1.701 -9.060 1.00 91.94 101 LEU A N 1
ATOM 705 C CA . LEU A 1 101 ? -4.871 1.350 -8.737 1.00 91.94 101 LEU A CA 1
ATOM 706 C C . LEU A 1 101 ? -5.098 1.246 -7.228 1.00 91.94 101 LEU A C 1
ATOM 708 O O . LEU A 1 101 ? -6.087 1.778 -6.720 1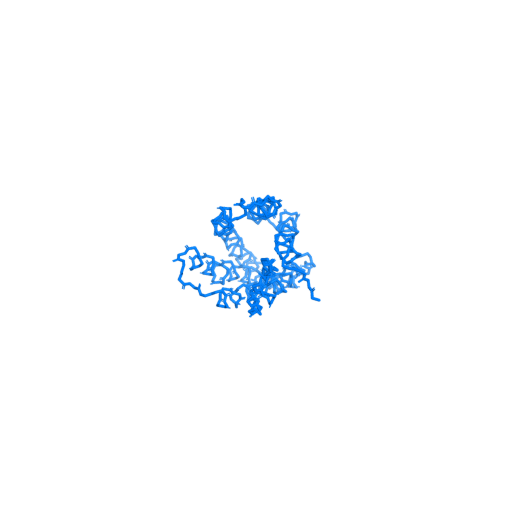.00 91.94 101 LEU A O 1
ATOM 712 N N . SER A 1 102 ? -4.178 0.599 -6.508 1.00 90.56 102 SER A N 1
ATOM 713 C CA . SER A 1 102 ? -4.253 0.463 -5.054 1.00 90.56 102 SER A CA 1
ATOM 714 C C . SER A 1 102 ? -4.367 1.828 -4.380 1.00 90.56 102 SER A C 1
ATOM 716 O O . SER A 1 102 ? -5.289 2.042 -3.594 1.00 90.56 102 SER A O 1
ATOM 718 N N . ASN A 1 103 ? -3.503 2.778 -4.748 1.00 88.38 103 ASN A N 1
ATOM 719 C CA . ASN A 1 103 ? -3.428 4.081 -4.092 1.00 88.38 103 ASN A CA 1
ATOM 720 C C . ASN A 1 103 ? -4.464 5.090 -4.603 1.00 88.38 103 ASN A C 1
ATOM 722 O O . ASN A 1 103 ? -5.008 5.839 -3.795 1.00 88.38 103 ASN A O 1
ATOM 726 N N . ALA A 1 104 ? -4.798 5.100 -5.895 1.00 86.19 104 ALA A N 1
ATOM 727 C CA . ALA A 1 104 ? -5.761 6.050 -6.455 1.00 86.19 104 ALA A CA 1
ATOM 728 C C . ALA A 1 104 ? -7.214 5.602 -6.254 1.00 86.19 104 ALA A C 1
ATOM 730 O O . ALA A 1 104 ? -8.054 6.364 -5.774 1.00 86.19 104 ALA A O 1
ATOM 731 N N . VAL A 1 105 ? -7.520 4.352 -6.615 1.00 85.56 105 VAL A N 1
ATOM 732 C CA . VAL A 1 105 ? -8.903 3.872 -6.727 1.00 85.56 105 VAL A CA 1
ATOM 733 C C . VAL A 1 105 ? -9.389 3.288 -5.412 1.00 85.56 105 VAL A C 1
ATOM 735 O O . VAL A 1 105 ? -10.497 3.609 -4.986 1.00 85.56 105 VAL A O 1
ATOM 738 N N . PHE A 1 106 ? -8.580 2.463 -4.748 1.00 87.06 106 PHE A N 1
ATOM 739 C CA . PHE A 1 106 ? -9.020 1.749 -3.551 1.00 87.06 106 PHE A CA 1
ATOM 740 C C . PHE A 1 106 ? -8.684 2.513 -2.267 1.00 87.06 106 PHE A C 1
ATOM 742 O O . PHE A 1 106 ? -9.594 3.066 -1.647 1.00 87.06 106 PHE A O 1
ATOM 749 N N . TYR A 1 107 ? -7.409 2.603 -1.877 1.00 82.88 107 TYR A N 1
ATOM 750 C CA . TYR A 1 107 ? -6.997 3.343 -0.679 1.00 82.88 107 TYR A CA 1
ATOM 751 C C . TYR A 1 107 ? -7.328 4.831 -0.780 1.00 82.88 107 TYR A C 1
ATOM 753 O O . TYR A 1 107 ? -7.851 5.394 0.177 1.00 82.88 107 TYR A O 1
ATOM 761 N N . GLY A 1 108 ? -7.092 5.459 -1.934 1.00 80.00 108 GLY A N 1
ATOM 762 C CA . GLY A 1 108 ? -7.445 6.854 -2.217 1.00 80.00 108 GLY A CA 1
ATOM 763 C C . GLY A 1 108 ? -8.909 7.147 -1.945 1.00 80.00 108 GLY A C 1
ATOM 764 O O . GLY A 1 108 ? -9.233 7.971 -1.088 1.00 80.00 108 GLY A O 1
ATOM 765 N N . SER A 1 109 ? -9.800 6.413 -2.610 1.00 82.31 109 SER A N 1
ATOM 766 C CA . SER A 1 109 ? -11.241 6.577 -2.421 1.00 82.31 109 SER A CA 1
ATOM 767 C C . SER A 1 109 ? -11.699 6.221 -1.010 1.00 82.31 109 SER A C 1
ATOM 769 O O . SER A 1 109 ? -12.573 6.900 -0.472 1.00 82.31 109 SER A O 1
ATOM 771 N N . ALA A 1 110 ? -11.137 5.177 -0.394 1.00 82.94 110 ALA A N 1
ATOM 772 C CA . ALA A 1 110 ? -11.490 4.777 0.965 1.00 82.94 110 ALA A CA 1
ATOM 773 C C . ALA A 1 110 ? -11.117 5.856 1.983 1.00 82.94 110 ALA A C 1
ATOM 775 O O . ALA A 1 110 ? -11.969 6.262 2.770 1.00 82.94 110 ALA A O 1
ATOM 776 N N . ASN A 1 111 ? -9.887 6.370 1.908 1.00 81.00 111 ASN A N 1
ATOM 777 C CA . ASN A 1 111 ? -9.397 7.412 2.801 1.00 81.00 111 ASN A CA 1
ATOM 778 C C . ASN A 1 111 ? -10.161 8.723 2.581 1.00 81.00 111 ASN A C 1
ATOM 780 O O . ASN A 1 111 ? -10.542 9.369 3.553 1.00 81.00 111 ASN A O 1
ATOM 784 N N . LEU A 1 112 ? -10.460 9.089 1.327 1.00 81.38 112 LEU A N 1
ATOM 785 C CA . LEU A 1 112 ? -11.219 10.303 1.012 1.00 81.38 112 LEU A CA 1
ATOM 786 C C . LEU A 1 112 ? -12.655 10.210 1.529 1.00 81.38 112 LEU A C 1
ATOM 788 O O . LEU A 1 112 ? -13.144 11.115 2.201 1.00 81.38 112 LEU A O 1
ATOM 792 N N . ARG A 1 113 ? -13.349 9.101 1.250 1.00 80.81 113 ARG A N 1
ATOM 793 C CA . ARG A 1 113 ? -14.719 8.906 1.736 1.00 80.81 113 ARG A CA 1
ATOM 794 C C . ARG A 1 113 ? -14.759 8.732 3.253 1.00 80.81 113 ARG A C 1
ATOM 796 O O . ARG A 1 113 ? -15.722 9.175 3.867 1.00 80.81 113 ARG A O 1
ATOM 803 N N . GLY A 1 114 ? -13.728 8.134 3.851 1.00 76.12 114 GLY A N 1
ATOM 804 C CA . GLY A 1 114 ? -13.549 8.030 5.300 1.00 76.12 114 GLY A CA 1
ATOM 805 C C . GLY A 1 114 ? -13.392 9.401 5.946 1.00 76.12 114 GLY A C 1
ATOM 806 O O . GLY A 1 114 ? -14.103 9.711 6.897 1.00 76.12 114 GLY A O 1
ATOM 807 N N . PHE A 1 115 ? -12.541 10.251 5.370 1.00 75.31 115 PHE A N 1
ATOM 808 C CA . PHE A 1 115 ? -12.356 11.635 5.797 1.00 75.31 115 PHE A CA 1
ATOM 809 C C . PHE A 1 115 ? -13.654 12.450 5.710 1.00 75.31 115 PHE A C 1
ATOM 811 O O . PHE A 1 115 ? -13.979 13.196 6.627 1.00 75.31 115 PHE A O 1
ATOM 818 N N . LEU A 1 116 ? -14.437 12.258 4.645 1.00 80.12 116 LEU A N 1
ATOM 819 C CA . LEU A 1 116 ? -15.728 12.928 4.459 1.00 80.12 116 LEU A CA 1
ATOM 820 C C . LEU A 1 116 ? -16.885 12.300 5.260 1.00 80.12 116 LEU A C 1
ATOM 822 O O . LEU A 1 116 ? -18.015 12.768 5.139 1.00 80.12 116 LEU A O 1
ATOM 826 N N . GLY A 1 117 ? -16.656 11.220 6.017 1.00 78.00 117 GLY A N 1
ATOM 827 C CA . GLY A 1 117 ? -17.718 10.492 6.726 1.00 78.00 117 GLY A CA 1
ATOM 828 C C . GLY A 1 117 ? -18.744 9.809 5.806 1.00 78.00 117 GLY A C 1
ATOM 829 O O . GLY A 1 117 ? -19.838 9.469 6.241 1.00 78.00 117 GLY A O 1
ATOM 830 N N . LYS A 1 118 ? -18.408 9.601 4.526 1.00 85.00 118 LYS A N 1
ATOM 831 C CA . LYS A 1 118 ? -19.294 9.077 3.467 1.00 85.00 118 LYS A CA 1
ATOM 832 C C . LYS A 1 118 ? -19.135 7.572 3.214 1.00 85.00 118 LYS A C 1
ATOM 834 O O . LYS A 1 118 ? -19.548 7.074 2.168 1.00 85.00 118 LYS A O 1
ATOM 839 N N . ILE A 1 119 ? -18.485 6.833 4.113 1.00 84.00 119 ILE A N 1
ATOM 840 C CA . ILE A 1 119 ? -18.262 5.390 3.960 1.00 84.00 119 ILE A CA 1
ATOM 841 C C . ILE A 1 119 ? -18.386 4.664 5.297 1.00 84.00 119 ILE A C 1
ATOM 843 O O . ILE A 1 119 ? -17.927 5.146 6.329 1.00 84.00 119 ILE A O 1
ATOM 847 N N . SER A 1 120 ? -18.985 3.474 5.274 1.00 81.88 120 SER A N 1
ATOM 848 C CA . SER A 1 120 ? -19.040 2.607 6.450 1.00 81.88 120 SER A CA 1
ATOM 849 C C . SER A 1 120 ? -17.685 1.945 6.719 1.00 81.88 120 SER A C 1
ATOM 851 O O . SER A 1 120 ? -16.911 1.684 5.795 1.00 81.88 120 SER A O 1
ATOM 853 N N . ALA A 1 121 ? -17.419 1.576 7.975 1.00 76.94 121 ALA A N 1
ATOM 854 C CA . ALA A 1 121 ? -16.195 0.860 8.350 1.00 76.94 121 ALA A CA 1
ATOM 855 C C . ALA A 1 121 ? -16.017 -0.460 7.570 1.00 76.94 121 ALA A C 1
ATOM 857 O O . ALA A 1 121 ? -14.909 -0.805 7.163 1.00 76.94 121 ALA A O 1
ATOM 858 N N . LYS A 1 122 ? -17.119 -1.173 7.292 1.00 80.12 122 LYS A N 1
ATOM 859 C CA . LYS A 1 122 ? -17.116 -2.414 6.501 1.00 80.12 122 LYS A CA 1
ATOM 860 C C . LYS A 1 122 ? -16.736 -2.166 5.039 1.00 80.12 122 LYS A C 1
ATOM 862 O O . LYS A 1 122 ? -15.971 -2.944 4.472 1.00 80.12 122 LYS A O 1
ATOM 867 N N . ALA A 1 123 ? -17.260 -1.102 4.431 1.00 82.50 123 ALA A N 1
ATOM 868 C CA . ALA A 1 123 ? -16.908 -0.731 3.065 1.00 82.50 123 ALA A CA 1
ATOM 869 C C . ALA A 1 123 ? -15.451 -0.257 2.986 1.00 82.50 123 ALA A C 1
ATOM 871 O O . ALA A 1 123 ? -14.715 -0.732 2.127 1.00 82.50 123 ALA A O 1
ATOM 872 N N . HIS A 1 124 ? -14.999 0.575 3.930 1.00 83.00 124 HIS A N 1
ATOM 873 C CA . HIS A 1 124 ? -13.596 0.983 4.019 1.00 83.00 124 HIS A CA 1
ATOM 874 C C . HIS A 1 124 ? -12.667 -0.232 4.127 1.00 83.00 124 HIS A C 1
ATOM 876 O O . HIS A 1 124 ? -11.689 -0.319 3.393 1.00 83.00 124 HIS A O 1
ATOM 882 N N . ALA A 1 125 ? -13.000 -1.207 4.978 1.00 81.56 125 ALA A N 1
ATOM 883 C CA . ALA A 1 125 ? -12.230 -2.439 5.100 1.00 81.56 125 ALA A CA 1
ATOM 884 C C . ALA A 1 125 ? -12.185 -3.241 3.786 1.00 81.56 125 ALA A C 1
ATOM 886 O O . ALA A 1 125 ? -11.139 -3.782 3.446 1.00 81.56 125 ALA A O 1
ATOM 887 N N . HIS A 1 126 ? -13.274 -3.298 3.009 1.00 85.31 126 HIS A N 1
ATOM 888 C CA . HIS A 1 126 ? -13.246 -3.925 1.681 1.00 85.31 126 HIS A CA 1
ATOM 889 C C . HIS A 1 126 ? -12.263 -3.245 0.730 1.00 85.31 126 HIS A C 1
ATOM 891 O O . HIS A 1 126 ? -11.428 -3.934 0.148 1.00 85.31 126 HIS A O 1
ATOM 897 N N . TYR A 1 127 ? -12.331 -1.920 0.600 1.00 87.50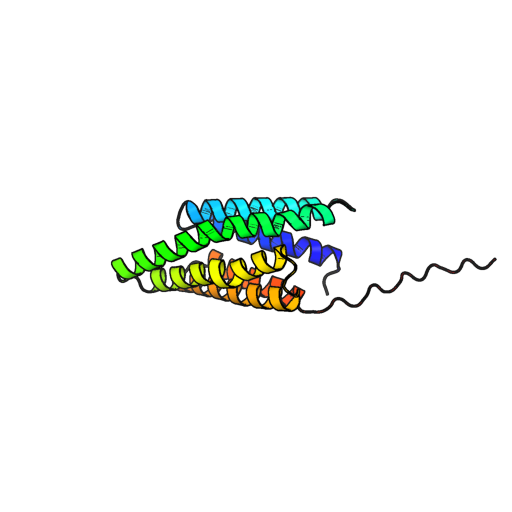 127 TYR A N 1
ATOM 898 C CA . TYR A 1 127 ? -11.398 -1.185 -0.253 1.00 87.50 127 TYR A CA 1
ATOM 899 C C . TYR A 1 127 ? -9.950 -1.378 0.210 1.00 87.50 127 TYR A C 1
ATOM 901 O O . TYR A 1 127 ? -9.091 -1.669 -0.614 1.00 87.50 127 TYR A O 1
ATOM 909 N N . SER A 1 128 ? -9.687 -1.308 1.518 1.00 84.88 128 SER A N 1
ATOM 910 C CA . SER A 1 128 ? -8.352 -1.534 2.087 1.00 84.88 128 SER A CA 1
ATOM 911 C C . SER A 1 128 ? -7.814 -2.944 1.823 1.00 84.88 128 SER A C 1
ATOM 913 O O . SER A 1 128 ? -6.639 -3.094 1.508 1.00 84.88 128 SER A O 1
ATOM 915 N N . MET A 1 129 ? -8.657 -3.981 1.881 1.00 87.81 129 MET A N 1
ATOM 916 C CA . MET A 1 129 ? -8.234 -5.340 1.521 1.00 87.81 129 MET A CA 1
ATOM 917 C C . MET A 1 129 ? -7.872 -5.459 0.038 1.00 87.81 129 MET A C 1
ATOM 919 O O . MET A 1 129 ? -6.849 -6.050 -0.284 1.00 87.81 129 MET A O 1
ATOM 923 N N . VAL A 1 130 ? -8.689 -4.911 -0.870 1.00 91.00 130 VAL A N 1
ATOM 924 C CA . VAL A 1 130 ? -8.383 -4.970 -2.311 1.00 91.00 130 VAL A CA 1
ATOM 925 C C . VAL A 1 130 ? -7.099 -4.202 -2.612 1.00 91.00 130 VAL A C 1
ATOM 927 O O . VAL A 1 130 ? -6.242 -4.682 -3.348 1.00 91.00 130 VAL A O 1
ATOM 930 N N . ALA A 1 131 ? -6.925 -3.046 -1.978 1.00 89.94 131 ALA A N 1
ATOM 931 C CA . ALA A 1 131 ? -5.711 -2.260 -2.090 1.00 89.94 131 ALA A CA 1
ATOM 932 C C . ALA A 1 131 ? -4.473 -3.028 -1.583 1.00 89.94 131 ALA A C 1
ATOM 934 O O . ALA A 1 131 ? -3.450 -3.059 -2.269 1.00 89.94 131 ALA A O 1
ATOM 935 N N . GLY A 1 132 ? -4.578 -3.697 -0.429 1.00 89.06 132 GLY A N 1
ATOM 936 C CA . GLY A 1 132 ? -3.525 -4.560 0.112 1.00 89.06 132 GLY A CA 1
ATOM 937 C C . GLY A 1 132 ? -3.187 -5.735 -0.808 1.00 89.06 132 GLY A C 1
ATOM 938 O O . GLY A 1 132 ? -2.014 -6.007 -1.051 1.00 89.06 132 GLY A O 1
ATOM 939 N N . LEU A 1 133 ? -4.195 -6.379 -1.405 1.00 93.75 133 LEU A N 1
ATOM 940 C CA . LEU A 1 133 ? -3.984 -7.457 -2.372 1.00 93.75 133 LEU A CA 1
ATOM 941 C C . LEU A 1 133 ? -3.229 -6.965 -3.615 1.00 93.75 133 LEU A C 1
ATOM 943 O O . LEU A 1 133 ? -2.289 -7.618 -4.052 1.00 93.75 133 LEU A O 1
ATOM 947 N N . LEU A 1 134 ? -3.590 -5.797 -4.151 1.00 94.00 134 LEU A N 1
ATOM 948 C CA . LEU A 1 134 ? -2.882 -5.195 -5.285 1.00 94.00 134 LEU A CA 1
ATOM 949 C C . LEU A 1 134 ? -1.423 -4.864 -4.943 1.00 94.00 134 LEU A C 1
ATOM 951 O O . LEU A 1 134 ? -0.537 -5.091 -5.762 1.00 94.00 134 LEU A O 1
ATOM 955 N N . ILE A 1 135 ? -1.146 -4.389 -3.726 1.00 90.12 135 ILE A N 1
ATOM 956 C CA . ILE A 1 135 ? 0.232 -4.171 -3.261 1.00 90.12 135 ILE A CA 1
ATOM 957 C C . ILE A 1 135 ? 0.993 -5.503 -3.182 1.00 90.12 135 ILE A C 1
ATOM 959 O O . ILE A 1 135 ? 2.143 -5.571 -3.612 1.00 90.12 135 ILE A O 1
ATOM 963 N N . ALA A 1 136 ? 0.352 -6.575 -2.705 1.00 91.69 136 ALA A N 1
ATOM 964 C CA . ALA A 1 136 ? 0.972 -7.898 -2.655 1.00 91.69 136 ALA A CA 1
ATOM 965 C C . ALA A 1 136 ? 1.293 -8.435 -4.060 1.00 91.69 136 ALA A C 1
ATOM 967 O O . ALA A 1 136 ? 2.388 -8.944 -4.288 1.00 91.69 136 ALA A O 1
ATOM 968 N N . VAL A 1 137 ? 0.374 -8.262 -5.018 1.00 93.56 137 VAL A N 1
ATOM 969 C CA . VAL A 1 137 ? 0.589 -8.614 -6.431 1.00 93.56 137 VAL A CA 1
ATOM 970 C C . VAL A 1 137 ? 1.733 -7.797 -7.033 1.00 93.56 137 VAL A C 1
ATOM 972 O O . VAL A 1 137 ? 2.565 -8.357 -7.742 1.00 93.56 137 VAL A O 1
ATOM 975 N N . ALA A 1 138 ? 1.831 -6.503 -6.714 1.00 90.88 138 ALA A N 1
ATOM 976 C CA . ALA A 1 138 ? 2.956 -5.676 -7.143 1.00 90.88 138 ALA A CA 1
ATOM 977 C C . ALA A 1 138 ? 4.291 -6.186 -6.578 1.00 90.88 138 ALA A C 1
ATOM 979 O O . ALA A 1 138 ? 5.279 -6.251 -7.305 1.00 90.88 138 ALA A O 1
ATOM 980 N N . GLY A 1 139 ? 4.313 -6.593 -5.305 1.00 89.69 139 GLY A N 1
ATOM 981 C CA . GLY A 1 139 ? 5.474 -7.229 -4.687 1.00 89.69 139 GLY A CA 1
ATOM 982 C C . GLY A 1 139 ? 5.880 -8.517 -5.395 1.00 89.69 139 GLY A C 1
ATOM 983 O O . GLY A 1 139 ? 7.046 -8.669 -5.752 1.00 89.69 139 GLY A O 1
ATOM 984 N N . ALA A 1 140 ? 4.921 -9.398 -5.680 1.00 92.50 140 ALA A N 1
ATOM 985 C CA . ALA A 1 140 ? 5.173 -10.640 -6.403 1.00 92.50 140 ALA A CA 1
ATOM 986 C C . ALA A 1 140 ? 5.705 -10.389 -7.826 1.00 92.50 140 ALA A C 1
ATOM 988 O O . ALA A 1 140 ? 6.679 -11.016 -8.231 1.00 92.50 140 ALA A O 1
ATOM 989 N N . ALA A 1 141 ? 5.126 -9.430 -8.557 1.00 91.38 141 ALA A N 1
ATOM 990 C CA . ALA A 1 141 ? 5.544 -9.073 -9.916 1.00 91.38 141 ALA A CA 1
ATOM 991 C C . ALA A 1 141 ? 6.968 -8.488 -9.994 1.00 91.38 141 ALA A C 1
ATOM 993 O O . ALA A 1 141 ? 7.610 -8.572 -11.041 1.00 91.38 141 ALA A O 1
ATOM 994 N N . LEU A 1 142 ? 7.464 -7.910 -8.895 1.00 88.25 142 LEU A N 1
ATOM 995 C CA . LEU A 1 142 ? 8.828 -7.384 -8.769 1.00 88.25 142 LEU A CA 1
ATOM 996 C C . LEU A 1 142 ? 9.792 -8.341 -8.061 1.00 88.25 142 LEU A C 1
ATOM 998 O O . LEU A 1 142 ? 10.935 -7.961 -7.826 1.00 88.25 142 LEU A O 1
ATOM 1002 N N . PHE A 1 143 ? 9.339 -9.531 -7.651 1.00 89.56 143 PHE A N 1
ATOM 1003 C CA . PHE A 1 143 ? 10.082 -10.407 -6.736 1.00 89.56 143 PHE A CA 1
ATOM 1004 C C . PHE A 1 143 ? 10.555 -9.680 -5.463 1.00 89.56 143 PHE A C 1
ATOM 1006 O O . PHE A 1 143 ? 11.619 -9.966 -4.917 1.00 89.56 143 PHE A O 1
ATOM 1013 N N . ASN A 1 144 ? 9.757 -8.726 -4.975 1.00 83.88 144 ASN A N 1
ATOM 1014 C CA . ASN A 1 144 ? 10.040 -7.948 -3.778 1.00 83.88 144 ASN A CA 1
ATOM 1015 C C . ASN A 1 144 ? 9.249 -8.526 -2.585 1.00 83.88 144 ASN A C 1
ATOM 1017 O O . ASN A 1 144 ? 8.044 -8.262 -2.444 1.00 83.88 144 ASN A O 1
ATOM 1021 N N . PRO A 1 145 ? 9.895 -9.312 -1.701 1.00 83.06 145 PRO A N 1
ATOM 1022 C CA . PRO A 1 145 ? 9.214 -9.950 -0.580 1.00 83.06 145 PRO A CA 1
ATOM 1023 C C . PRO A 1 145 ? 8.701 -8.927 0.434 1.00 83.06 145 PRO A C 1
ATOM 1025 O O . PRO A 1 145 ? 7.623 -9.118 0.989 1.00 83.06 145 PRO A O 1
ATOM 1028 N N . VAL A 1 146 ? 9.409 -7.811 0.635 1.00 82.00 146 VAL A N 1
ATOM 1029 C CA . VAL A 1 146 ? 8.995 -6.753 1.569 1.00 82.00 146 VAL A CA 1
ATOM 1030 C C . VAL A 1 146 ? 7.667 -6.150 1.122 1.00 82.00 146 VAL A C 1
ATOM 1032 O O . VAL A 1 146 ? 6.716 -6.111 1.900 1.00 82.00 146 VAL A O 1
ATOM 1035 N N . LEU A 1 147 ? 7.558 -5.770 -0.152 1.00 81.38 147 LEU A N 1
ATOM 1036 C CA . LEU A 1 147 ? 6.321 -5.224 -0.710 1.00 81.38 147 LEU A CA 1
ATOM 1037 C C . LEU A 1 147 ? 5.172 -6.247 -0.675 1.00 81.38 147 LEU A C 1
ATOM 1039 O O . LEU A 1 147 ? 4.024 -5.896 -0.401 1.00 81.38 147 LEU A O 1
ATOM 1043 N N . THR A 1 148 ? 5.497 -7.526 -0.869 1.00 87.38 148 THR A N 1
ATOM 1044 C CA . THR A 1 148 ? 4.534 -8.631 -0.775 1.00 87.38 148 THR A CA 1
ATOM 1045 C C . THR A 1 148 ? 3.971 -8.766 0.644 1.00 87.38 148 THR A C 1
ATOM 1047 O O . THR A 1 148 ? 2.753 -8.782 0.833 1.00 87.38 148 THR A O 1
ATOM 1050 N N . PHE A 1 149 ? 4.843 -8.799 1.657 1.00 83.19 149 PHE A N 1
ATOM 1051 C CA . PHE A 1 149 ? 4.443 -8.867 3.065 1.00 83.19 149 PHE A CA 1
ATOM 1052 C C . PHE A 1 149 ? 3.634 -7.648 3.500 1.00 83.19 149 PHE A C 1
ATOM 1054 O O . PHE A 1 149 ? 2.654 -7.804 4.227 1.00 83.19 149 PHE A O 1
ATOM 1061 N N . ILE A 1 150 ? 3.991 -6.454 3.021 1.00 81.50 150 ILE A N 1
ATOM 1062 C CA . ILE A 1 150 ? 3.224 -5.227 3.260 1.00 81.50 150 ILE A CA 1
ATOM 1063 C C . ILE A 1 150 ? 1.785 -5.388 2.766 1.00 81.50 150 ILE A C 1
ATOM 1065 O O . ILE A 1 150 ? 0.839 -5.138 3.515 1.00 81.50 150 ILE A O 1
ATOM 1069 N N . GLY A 1 151 ? 1.607 -5.848 1.525 1.00 85.12 151 GLY A N 1
ATOM 1070 C CA . GLY A 1 151 ? 0.281 -6.055 0.950 1.00 85.12 151 GLY A CA 1
ATOM 1071 C C . GLY A 1 151 ? -0.571 -7.033 1.764 1.00 85.12 151 GLY A C 1
ATOM 1072 O O . GLY A 1 151 ? -1.715 -6.727 2.110 1.00 85.12 151 GLY A O 1
ATOM 1073 N N . PHE A 1 152 ? 0.001 -8.171 2.167 1.00 85.25 152 PHE A N 1
ATOM 1074 C CA . PHE A 1 152 ? -0.693 -9.131 3.031 1.00 85.25 152 PHE A CA 1
ATOM 1075 C C . PHE A 1 152 ? -0.971 -8.591 4.439 1.00 85.25 152 PHE A C 1
ATOM 1077 O O . PHE A 1 152 ? -2.038 -8.865 4.995 1.00 85.25 152 PHE A O 1
ATOM 1084 N N . GLY A 1 153 ? -0.067 -7.786 5.000 1.00 80.62 153 GLY A N 1
ATOM 1085 C CA . GLY A 1 153 ? -0.267 -7.102 6.277 1.00 80.62 153 GLY A CA 1
ATOM 1086 C C . GLY A 1 153 ? -1.510 -6.213 6.253 1.00 80.62 153 GLY A C 1
ATOM 1087 O O . GLY A 1 153 ? -2.347 -6.297 7.153 1.00 80.62 153 GLY A O 1
ATOM 1088 N N . TYR A 1 154 ? -1.694 -5.447 5.176 1.00 78.81 154 TYR A N 1
ATOM 1089 C CA . TYR A 1 154 ? -2.890 -4.631 4.962 1.00 78.81 154 TYR A CA 1
ATOM 1090 C C . TYR A 1 154 ? -4.174 -5.452 4.816 1.00 78.81 154 TYR A C 1
ATOM 1092 O O . TYR A 1 154 ? -5.205 -5.099 5.394 1.00 78.81 154 TYR A O 1
ATOM 1100 N N . VAL A 1 155 ? -4.124 -6.572 4.088 1.00 85.69 155 VAL A N 1
ATOM 1101 C CA . VAL A 1 155 ? -5.270 -7.488 3.967 1.00 85.69 155 VAL A CA 1
ATOM 1102 C C . VAL A 1 155 ? -5.662 -8.046 5.334 1.00 85.69 155 VAL A C 1
ATOM 1104 O O . VAL A 1 155 ? -6.847 -8.052 5.682 1.00 85.69 155 VAL A O 1
ATOM 1107 N N . MET A 1 156 ? -4.686 -8.497 6.123 1.00 80.06 156 MET A N 1
ATOM 1108 C CA . MET A 1 156 ? -4.920 -9.052 7.454 1.00 80.06 156 MET A CA 1
ATOM 1109 C C . MET A 1 156 ? -5.531 -8.004 8.390 1.00 80.06 156 MET A C 1
ATOM 1111 O O . MET A 1 156 ? -6.538 -8.269 9.046 1.00 80.06 156 MET A O 1
ATOM 1115 N N . GLU A 1 157 ? -4.970 -6.798 8.406 1.00 75.38 157 GLU A N 1
ATOM 1116 C CA . GLU A 1 157 ? -5.444 -5.672 9.211 1.00 75.38 157 GLU A CA 1
ATOM 1117 C C . GLU A 1 157 ? -6.905 -5.319 8.886 1.00 75.38 157 GLU A C 1
ATOM 1119 O O . GLU A 1 157 ? -7.771 -5.315 9.768 1.00 75.38 157 GLU A O 1
ATOM 1124 N N . ALA A 1 158 ? -7.223 -5.155 7.603 1.00 78.12 158 ALA A N 1
ATOM 1125 C CA . ALA A 1 158 ? -8.573 -4.839 7.161 1.00 78.12 158 ALA A CA 1
ATOM 1126 C C . ALA A 1 158 ? -9.568 -5.989 7.428 1.00 78.12 158 ALA A C 1
ATOM 1128 O O . ALA A 1 158 ? -10.733 -5.752 7.766 1.00 78.12 158 ALA A O 1
ATOM 1129 N N . SER A 1 159 ? -9.113 -7.243 7.358 1.00 75.94 159 SER A N 1
ATOM 1130 C CA . SER A 1 159 ? -9.919 -8.423 7.703 1.00 75.94 159 SER A CA 1
ATOM 1131 C C . SER A 1 159 ? -10.293 -8.457 9.187 1.00 75.94 159 SER A C 1
ATOM 1133 O O . SER A 1 159 ? -11.411 -8.842 9.540 1.00 75.94 159 SER A O 1
ATOM 1135 N N . LEU A 1 160 ? -9.392 -8.006 10.065 1.00 69.19 160 LEU A N 1
ATOM 1136 C CA . LEU A 1 160 ? -9.645 -7.910 11.503 1.00 69.19 160 LEU A CA 1
ATOM 1137 C C . LEU A 1 160 ? -10.667 -6.814 11.845 1.00 69.19 160 LEU A C 1
ATOM 1139 O O . LEU A 1 160 ? -11.417 -6.980 12.810 1.00 69.19 160 LEU A O 1
ATOM 1143 N N . ARG A 1 161 ? -10.759 -5.741 11.044 1.00 63.44 161 ARG A N 1
ATOM 1144 C CA . ARG A 1 161 ? -11.746 -4.651 11.214 1.00 63.44 161 ARG A CA 1
ATOM 1145 C C . ARG A 1 161 ? -13.181 -5.028 10.834 1.00 63.44 161 ARG A C 1
ATOM 1147 O O . ARG A 1 161 ? -14.121 -4.401 11.309 1.00 63.44 161 ARG A O 1
ATOM 1154 N N . LYS A 1 162 ? -13.378 -6.039 9.981 1.00 56.94 162 LYS A N 1
ATOM 1155 C CA . LYS A 1 162 ? -14.712 -6.455 9.501 1.00 56.94 162 LYS A CA 1
ATOM 1156 C C . LYS A 1 162 ? -15.583 -7.160 10.537 1.00 56.94 162 LYS A C 1
ATOM 1158 O O . LYS A 1 162 ? -16.790 -7.265 10.326 1.00 56.94 162 LYS A O 1
ATOM 1163 N N . ARG A 1 163 ? -14.998 -7.690 11.612 1.00 47.38 163 ARG A N 1
ATOM 1164 C CA . ARG A 1 163 ? -15.764 -8.373 12.658 1.00 47.38 163 ARG A CA 1
ATOM 1165 C C . ARG A 1 163 ? -16.312 -7.311 13.619 1.00 47.38 163 ARG A C 1
ATOM 1167 O O . ARG A 1 163 ? -15.488 -6.638 14.242 1.00 47.38 163 ARG A O 1
ATOM 1174 N N . PRO A 1 164 ? -17.647 -7.132 13.742 1.00 40.03 164 PRO A N 1
ATOM 1175 C CA . PRO A 1 164 ? -18.201 -6.231 14.744 1.00 40.03 164 PRO A CA 1
ATOM 1176 C C . PRO A 1 164 ? -17.671 -6.667 16.107 1.00 40.03 164 PRO A C 1
ATOM 1178 O O . PRO A 1 164 ? -17.690 -7.853 16.445 1.00 40.03 164 PRO A O 1
ATOM 1181 N N . MET A 1 165 ? -17.109 -5.723 16.859 1.00 42.41 165 MET A N 1
ATOM 1182 C CA . MET A 1 165 ? -16.751 -6.021 18.235 1.00 42.41 165 MET A CA 1
ATOM 1183 C C . MET A 1 165 ? -18.048 -6.243 19.012 1.00 42.41 165 MET A C 1
ATOM 1185 O O . MET A 1 165 ? -18.968 -5.440 18.844 1.00 42.41 165 MET A O 1
ATOM 1189 N N . PRO A 1 166 ? -18.136 -7.292 19.849 1.00 38.94 166 PRO A N 1
ATOM 1190 C CA . PRO A 1 166 ? -19.228 -7.379 20.801 1.00 38.94 166 PRO A CA 1
ATOM 1191 C C . PRO A 1 166 ? -19.260 -6.077 21.605 1.00 38.94 166 PRO A C 1
ATOM 1193 O O . PRO A 1 166 ? -18.197 -5.522 21.943 1.00 38.94 166 PRO A O 1
ATOM 1196 N N . ALA A 1 167 ? -20.477 -5.575 21.825 1.00 37.03 167 ALA A N 1
ATOM 1197 C CA . ALA A 1 167 ? -20.738 -4.395 22.634 1.00 37.03 167 ALA A CA 1
ATOM 1198 C C . ALA A 1 16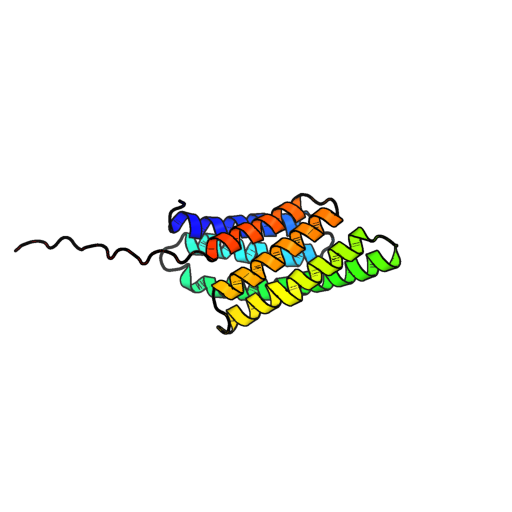7 ? -19.959 -4.497 23.958 1.00 37.03 167 ALA A C 1
ATOM 1200 O O . ALA A 1 167 ? -19.691 -5.612 24.419 1.00 37.03 167 ALA A O 1
ATOM 1201 N N . PRO A 1 168 ? -19.486 -3.372 24.529 1.00 40.44 168 PRO A N 1
ATOM 1202 C CA . PRO A 1 168 ? -18.968 -3.405 25.891 1.00 40.44 168 PRO A CA 1
ATOM 1203 C C . PRO A 1 168 ? -20.002 -4.124 26.759 1.00 40.44 168 PRO A C 1
ATOM 1205 O O . PRO A 1 168 ? -21.163 -3.732 26.761 1.00 40.44 168 PRO A O 1
ATOM 1208 N N . ALA A 1 169 ? -19.591 -5.212 27.413 1.00 46.22 169 ALA A N 1
ATOM 1209 C CA . ALA A 1 169 ? -20.315 -5.648 28.589 1.00 46.22 169 ALA A CA 1
ATOM 1210 C C . ALA A 1 169 ? -20.282 -4.432 29.510 1.00 46.22 169 ALA A C 1
ATOM 1212 O O . ALA A 1 169 ? -19.189 -3.951 29.824 1.00 46.22 169 ALA A O 1
ATOM 1213 N N . GLU A 1 170 ? -21.452 -3.863 29.785 1.00 42.84 170 GLU A N 1
ATOM 1214 C CA . GLU A 1 170 ? -21.612 -2.892 30.854 1.00 42.84 170 GLU A CA 1
ATOM 1215 C C . GLU A 1 170 ? -20.900 -3.487 32.066 1.00 42.84 170 GLU A C 1
ATOM 1217 O O . GLU A 1 170 ? -21.167 -4.625 32.465 1.00 42.84 170 GLU A O 1
ATOM 1222 N N . GLU A 1 171 ? -19.886 -2.775 32.551 1.00 42.28 171 GLU A N 1
ATOM 1223 C CA . GLU A 1 171 ? -19.306 -3.055 33.851 1.00 42.28 171 GLU A CA 1
ATOM 1224 C C . GLU A 1 171 ? -20.476 -2.924 34.828 1.00 42.28 171 GLU A C 1
ATOM 1226 O O . GLU A 1 171 ? -20.934 -1.818 35.095 1.00 42.28 171 GLU A O 1
ATOM 1231 N N . MET A 1 172 ? -21.036 -4.061 35.254 1.00 41.53 172 MET A N 1
ATOM 1232 C CA . MET A 1 172 ? -21.975 -4.114 36.366 1.00 41.53 172 MET A CA 1
ATOM 1233 C C . MET A 1 172 ? -21.251 -3.482 37.550 1.00 41.53 172 MET A C 1
ATOM 1235 O O . MET A 1 172 ? -20.333 -4.083 38.115 1.00 41.53 172 MET A O 1
ATOM 1239 N N . GLU A 1 173 ? -21.627 -2.246 37.871 1.00 42.31 173 GLU A N 1
ATOM 1240 C CA . GLU A 1 173 ? -21.310 -1.639 39.152 1.00 42.31 173 GLU A CA 1
ATOM 1241 C C . GLU A 1 173 ? -21.762 -2.623 40.241 1.00 42.31 173 GLU A C 1
ATOM 1243 O O . GLU A 1 173 ? -22.894 -3.116 40.182 1.00 42.31 173 GLU A O 1
ATOM 1248 N N . PRO A 1 174 ? -20.904 -2.979 41.211 1.00 44.56 174 PRO A N 1
ATOM 1249 C CA . PRO A 1 174 ? -21.371 -3.727 42.357 1.00 44.56 174 PRO A CA 1
ATOM 1250 C C . PRO A 1 174 ? -22.340 -2.823 43.116 1.00 44.56 174 PRO A C 1
ATOM 1252 O O . PRO A 1 174 ? -21.953 -1.787 43.655 1.00 44.56 174 PRO A O 1
ATOM 1255 N N . GLU A 1 175 ? -23.605 -3.225 43.115 1.00 42.19 175 GLU A N 1
ATOM 1256 C CA . GLU A 1 175 ? -24.660 -2.703 43.969 1.00 42.19 175 GLU A CA 1
ATOM 1257 C C . GLU A 1 175 ? -24.184 -2.846 45.424 1.00 42.19 175 GLU A C 1
ATOM 1259 O O . GLU A 1 175 ? -24.211 -3.927 46.016 1.00 42.19 175 GLU A O 1
ATOM 1264 N N . ILE A 1 176 ? -23.627 -1.766 45.9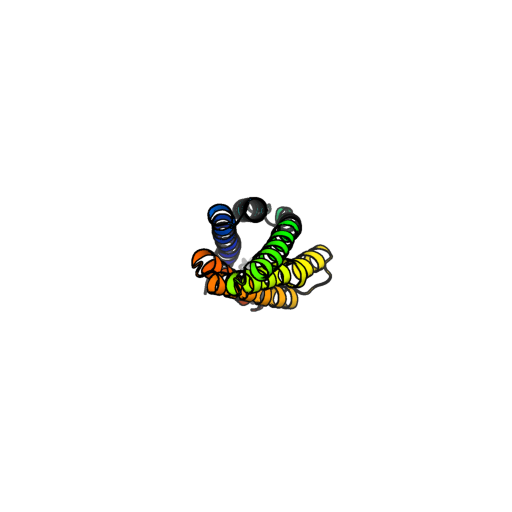82 1.00 47.78 176 ILE A N 1
ATOM 1265 C CA . ILE A 1 176 ? -23.307 -1.691 47.405 1.00 47.78 176 ILE A CA 1
ATOM 1266 C C . ILE A 1 176 ? -24.656 -1.586 48.111 1.00 47.78 176 ILE A C 1
ATOM 1268 O O . ILE A 1 176 ? -25.267 -0.519 48.155 1.00 47.78 176 ILE A O 1
ATOM 1272 N N . ALA A 1 177 ? -25.134 -2.732 48.594 1.00 44.84 177 ALA A N 1
ATOM 1273 C CA . ALA A 1 177 ? -26.283 -2.824 49.477 1.00 44.84 177 ALA A CA 1
ATOM 1274 C C . ALA A 1 177 ? -26.083 -1.902 50.692 1.00 44.84 177 ALA A C 1
ATOM 1276 O O . ALA A 1 177 ? -25.002 -1.875 51.289 1.00 44.84 177 ALA A O 1
ATOM 1277 N N . ALA A 1 178 ? -27.135 -1.133 50.978 1.00 47.75 178 ALA A N 1
ATOM 1278 C CA . ALA A 1 178 ? -27.272 -0.210 52.100 1.00 47.75 178 ALA A CA 1
ATOM 1279 C C . ALA A 1 178 ? -27.179 -0.899 53.470 1.00 47.75 178 ALA A C 1
ATOM 1281 O O . ALA A 1 178 ? -27.568 -2.087 53.568 1.00 47.75 178 ALA A O 1
#